Protein AF-A0A150LHE8-F1 (afdb_monomer_lite)

pLDDT: mean 92.76, std 10.4, range [48.22, 98.31]

Foldseek 3Di:
DPPVVCVVVPNPDDADDDDPFAWDPPQPAADPVSHTDTDHRVVCCVCLVVQNQWDQDPNDTAGPVRVVVPDDPPD

Structure (mmCIF, N/CA/C/O backbone):
data_AF-A0A150LHE8-F1
#
_entry.id   AF-A0A150LHE8-F1
#
loop_
_atom_site.group_PDB
_atom_site.id
_atom_site.type_symbol
_atom_site.label_atom_id
_atom_site.label_alt_id
_atom_site.label_comp_id
_atom_site.label_asym_id
_atom_site.label_entity_id
_atom_site.label_seq_id
_atom_site.pdbx_PDB_ins_code
_atom_site.Cartn_x
_atom_site.Cartn_y
_atom_site.Cartn_z
_atom_site.occupancy
_atom_site.B_iso_or_equiv
_atom_site.auth_seq_id
_atom_site.auth_comp_id
_atom_site.auth_asym_id
_atom_site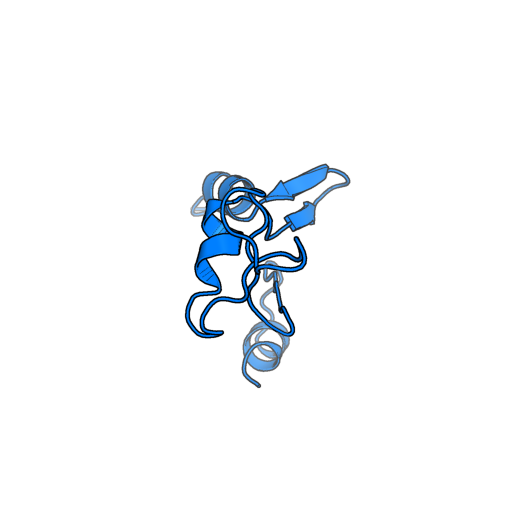.auth_atom_id
_atom_site.pdbx_PDB_model_num
ATOM 1 N N . MET A 1 1 ? -10.883 -13.182 -0.347 1.00 48.22 1 MET A N 1
ATOM 2 C CA . MET A 1 1 ? -10.939 -14.454 0.413 1.00 48.22 1 MET A CA 1
ATOM 3 C C . MET A 1 1 ? -10.159 -14.257 1.722 1.00 48.22 1 MET A C 1
ATOM 5 O O . MET A 1 1 ? -9.052 -13.751 1.648 1.00 48.22 1 MET A O 1
ATOM 9 N N . ASN A 1 2 ? -10.751 -14.569 2.887 1.00 54.75 2 ASN A N 1
ATOM 10 C CA . ASN A 1 2 ? -10.234 -14.500 4.282 1.00 54.75 2 ASN A CA 1
ATOM 11 C C . ASN A 1 2 ? -10.456 -13.248 5.162 1.00 54.75 2 ASN A C 1
ATOM 13 O O . ASN A 1 2 ? -10.751 -13.445 6.337 1.00 54.75 2 ASN A O 1
ATOM 17 N N . GLN A 1 3 ? -10.395 -12.000 4.681 1.00 60.84 3 GLN A N 1
ATOM 18 C CA . GLN A 1 3 ? -10.565 -10.842 5.591 1.00 60.84 3 GLN A CA 1
ATOM 19 C C . GLN A 1 3 ? -12.006 -10.677 6.115 1.00 60.84 3 GLN A C 1
ATOM 21 O O . GLN A 1 3 ? -12.202 -10.287 7.265 1.00 60.84 3 GLN A O 1
ATOM 26 N N . HIS A 1 4 ? -13.006 -11.051 5.305 1.00 71.50 4 HIS A N 1
ATOM 27 C CA . HIS A 1 4 ? -14.419 -11.030 5.707 1.00 71.50 4 HIS A CA 1
ATOM 28 C C . HIS A 1 4 ? -14.646 -11.800 7.011 1.00 71.50 4 HIS A C 1
ATOM 30 O O . HIS A 1 4 ? -15.342 -11.304 7.881 1.00 71.50 4 HIS A O 1
ATOM 36 N N . ARG A 1 5 ? -13.939 -12.919 7.219 1.00 88.75 5 ARG A N 1
ATOM 37 C CA . ARG A 1 5 ? -14.090 -13.750 8.421 1.00 88.75 5 ARG A CA 1
ATOM 38 C C . ARG A 1 5 ? -13.707 -13.029 9.714 1.00 88.75 5 ARG A C 1
ATOM 40 O O . ARG A 1 5 ? -14.346 -13.248 10.733 1.00 88.75 5 ARG A O 1
ATOM 47 N N . LEU A 1 6 ? -12.658 -12.200 9.698 1.00 88.31 6 LEU A N 1
ATOM 48 C CA . LEU A 1 6 ? -12.233 -11.452 10.891 1.00 88.31 6 LEU A CA 1
ATOM 49 C C . LEU A 1 6 ? -13.247 -10.360 11.236 1.00 88.31 6 LEU A C 1
ATOM 51 O O . LEU A 1 6 ? -13.595 -10.183 12.400 1.00 88.31 6 LEU A O 1
ATOM 55 N N . ILE A 1 7 ? -13.740 -9.662 10.213 1.00 87.38 7 ILE A N 1
ATOM 56 C CA . ILE A 1 7 ? -14.746 -8.609 10.368 1.00 87.38 7 ILE A CA 1
ATOM 57 C C . ILE A 1 7 ? -16.082 -9.219 10.825 1.00 87.38 7 ILE A C 1
ATOM 59 O O . ILE A 1 7 ? -16.675 -8.737 11.785 1.00 87.38 7 ILE A O 1
ATOM 63 N N . GLU A 1 8 ? -16.513 -10.323 10.207 1.00 90.44 8 GLU A N 1
ATOM 64 C CA . GLU A 1 8 ? -17.700 -11.105 10.589 1.00 90.44 8 GLU A CA 1
ATOM 65 C C . GLU A 1 8 ? -17.608 -11.636 12.024 1.00 90.44 8 GLU A C 1
ATOM 67 O O . GLU A 1 8 ? -18.606 -11.661 12.739 1.00 90.44 8 GLU A O 1
ATOM 72 N N . ALA A 1 9 ? -16.408 -12.006 12.480 1.00 92.88 9 ALA A N 1
ATOM 73 C CA . ALA A 1 9 ? -16.155 -12.407 13.862 1.00 92.88 9 ALA A CA 1
ATOM 74 C C . ALA A 1 9 ? -16.133 -11.226 14.859 1.00 92.88 9 ALA A C 1
ATOM 76 O O . ALA A 1 9 ? -15.906 -11.435 16.050 1.00 92.88 9 ALA A O 1
ATOM 77 N N . GLY A 1 10 ? -16.364 -9.990 14.403 1.00 91.44 10 GLY A N 1
ATOM 78 C CA . GLY A 1 10 ? -16.465 -8.798 15.246 1.00 91.44 10 GLY A CA 1
ATOM 79 C C . GLY A 1 10 ? -15.147 -8.057 15.486 1.00 91.44 10 GLY A C 1
ATOM 80 O O . GLY A 1 10 ? -15.097 -7.181 16.355 1.00 91.44 10 GLY A O 1
ATOM 81 N N . ALA A 1 11 ? -14.079 -8.367 14.743 1.00 91.00 11 ALA A N 1
ATOM 82 C CA . ALA A 1 11 ? -12.822 -7.634 14.855 1.00 91.00 11 ALA A CA 1
ATOM 83 C C . ALA A 1 11 ? -12.985 -6.197 14.332 1.00 91.00 11 ALA A C 1
ATOM 85 O O . ALA A 1 11 ? -13.298 -5.973 13.165 1.00 91.00 11 ALA A O 1
ATOM 86 N N . LYS A 1 12 ? -12.754 -5.213 15.208 1.00 88.75 12 LYS A N 1
ATOM 87 C CA . LYS A 1 12 ? -12.942 -3.781 14.902 1.00 88.75 12 LYS A CA 1
ATOM 88 C C . LYS A 1 12 ? -11.673 -3.071 14.429 1.00 88.75 12 LYS A C 1
ATOM 90 O O . LYS A 1 12 ? -11.765 -2.009 13.828 1.00 88.75 12 LYS A O 1
ATOM 95 N N . ASN A 1 13 ? -10.504 -3.636 14.723 1.00 91.44 13 ASN A N 1
ATOM 96 C CA . ASN A 1 13 ? -9.199 -3.057 14.409 1.00 91.44 13 ASN A CA 1
ATOM 97 C C . ASN A 1 13 ? -8.485 -3.941 13.378 1.00 91.44 13 ASN A C 1
ATOM 99 O O . ASN A 1 13 ? -7.605 -4.728 13.719 1.00 91.44 13 ASN A O 1
ATOM 103 N N . VAL A 1 14 ? -8.953 -3.877 12.131 1.00 92.56 14 VAL A N 1
ATOM 104 C CA . VAL A 1 14 ? -8.416 -4.646 11.002 1.00 92.56 14 VAL A CA 1
ATOM 105 C C . VAL A 1 14 ? -8.231 -3.698 9.825 1.00 92.56 14 VAL A C 1
ATOM 107 O O . VAL A 1 14 ? -9.172 -3.019 9.422 1.00 92.56 14 VAL A O 1
ATOM 110 N N . HIS A 1 15 ? -7.036 -3.698 9.242 1.00 93.50 15 HIS A N 1
ATOM 111 C CA . HIS A 1 15 ? -6.691 -2.907 8.063 1.00 93.50 15 HIS A CA 1
ATOM 112 C C . HIS A 1 15 ? -6.129 -3.829 6.973 1.00 93.50 15 HIS A C 1
ATOM 114 O O . HIS A 1 15 ? -5.462 -4.815 7.288 1.00 93.50 15 HIS A O 1
ATOM 120 N N . LEU A 1 16 ? -6.418 -3.536 5.701 1.00 93.62 16 LEU A N 1
ATOM 121 C CA . LEU A 1 16 ? -5.912 -4.284 4.545 1.00 93.62 16 LEU A CA 1
ATOM 122 C C . LEU A 1 16 ? -5.294 -3.322 3.537 1.00 93.62 16 LEU A C 1
ATOM 124 O O . LEU A 1 16 ? -5.935 -2.357 3.130 1.00 93.62 16 LEU A O 1
ATOM 128 N N . SER A 1 17 ? -4.093 -3.663 3.085 1.00 94.94 17 SER A N 1
ATOM 129 C CA . SER A 1 17 ? -3.494 -3.130 1.867 1.00 94.94 17 SER A CA 1
ATOM 130 C C . SER A 1 17 ? -3.460 -4.252 0.834 1.00 94.94 17 SER A C 1
ATOM 132 O O . SER A 1 17 ? -2.930 -5.330 1.103 1.00 94.94 17 SER A O 1
ATOM 134 N N . LEU A 1 18 ? -4.078 -4.012 -0.320 1.00 94.44 18 LEU A N 1
ATOM 135 C CA . LEU A 1 18 ? -4.116 -4.931 -1.450 1.00 94.44 18 LEU A CA 1
ATOM 136 C C . LEU A 1 18 ? -3.629 -4.174 -2.681 1.00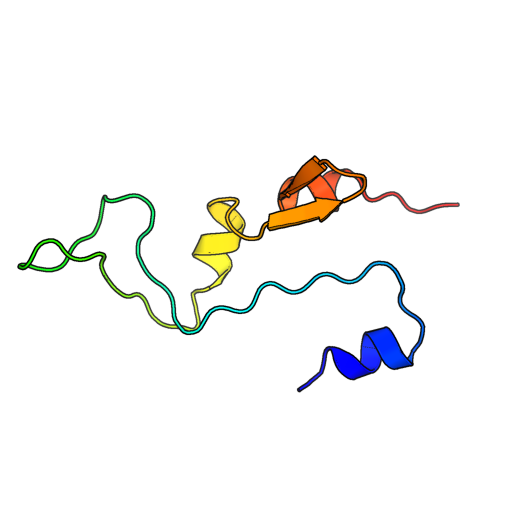 94.44 18 LEU A C 1
ATOM 138 O O . LEU A 1 18 ? -4.075 -3.057 -2.928 1.00 94.44 18 LEU A O 1
ATOM 142 N N . PHE A 1 19 ? -2.724 -4.797 -3.420 1.00 95.19 19 PHE A N 1
ATOM 143 C CA . PHE A 1 19 ? -2.092 -4.235 -4.605 1.00 95.19 19 PHE A CA 1
ATOM 144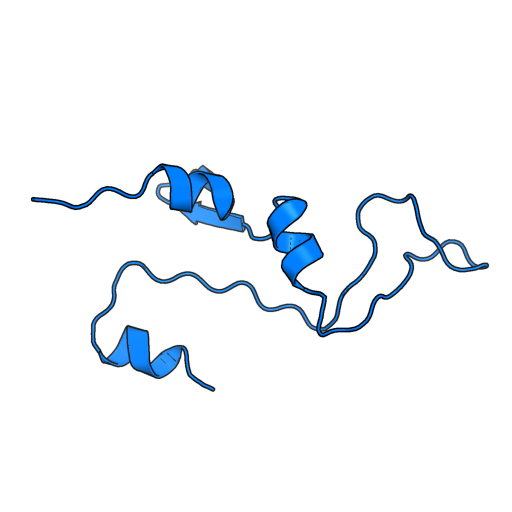 C C . PHE A 1 19 ? -2.291 -5.209 -5.764 1.00 95.19 19 PHE A C 1
ATOM 146 O O . PHE A 1 19 ? -2.318 -6.423 -5.535 1.00 95.19 19 PHE A O 1
ATOM 153 N N . ASP A 1 20 ? -2.425 -4.684 -6.979 1.00 96.50 20 ASP A N 1
ATOM 154 C CA . ASP A 1 20 ? -2.604 -5.504 -8.182 1.00 96.50 20 ASP A CA 1
ATOM 155 C C . ASP A 1 20 ? -1.317 -6.277 -8.523 1.00 96.50 20 ASP A C 1
ATOM 157 O O . ASP A 1 20 ? -1.362 -7.454 -8.885 1.00 96.50 20 ASP A O 1
ATOM 161 N N . ASP A 1 21 ? -0.163 -5.636 -8.338 1.00 97.00 21 ASP A N 1
ATOM 162 C CA . ASP A 1 21 ? 1.179 -6.186 -8.513 1.00 97.00 21 ASP A CA 1
ATOM 163 C C . ASP A 1 21 ? 2.232 -5.403 -7.689 1.00 97.00 21 ASP A C 1
ATOM 165 O O . ASP A 1 21 ? 1.906 -4.531 -6.875 1.00 97.00 21 ASP A O 1
ATOM 169 N N . VAL A 1 22 ? 3.513 -5.777 -7.819 1.00 98.19 22 VAL A N 1
ATOM 170 C CA . VAL A 1 22 ? 4.617 -5.237 -7.007 1.00 98.19 22 VAL A CA 1
ATOM 171 C C . VAL A 1 22 ? 5.638 -4.543 -7.907 1.00 98.19 22 VAL A C 1
ATOM 173 O O . VAL A 1 22 ? 6.239 -5.196 -8.753 1.00 98.19 22 VAL A O 1
ATOM 176 N N . HIS A 1 23 ? 5.866 -3.247 -7.705 1.00 98.25 23 HIS A N 1
ATOM 177 C CA . HIS A 1 23 ? 6.774 -2.406 -8.491 1.00 98.25 23 HIS A CA 1
ATOM 178 C C . HIS A 1 23 ? 7.815 -1.724 -7.610 1.00 98.25 23 HIS A C 1
ATOM 180 O O . HIS A 1 23 ? 7.615 -1.531 -6.412 1.00 98.25 23 HIS A O 1
ATOM 186 N N . ASP A 1 24 ? 8.931 -1.331 -8.216 1.00 97.94 24 ASP A N 1
ATOM 187 C CA . ASP A 1 24 ? 9.894 -0.446 -7.576 1.00 97.94 24 ASP A CA 1
ATOM 188 C C . ASP A 1 24 ? 9.319 0.954 -7.373 1.00 97.94 24 ASP A C 1
ATOM 190 O O . ASP A 1 24 ? 8.957 1.659 -8.307 1.00 97.94 24 ASP A O 1
ATOM 194 N N . THR A 1 25 ? 9.281 1.388 -6.125 1.00 97.19 25 THR A N 1
ATOM 195 C CA . THR A 1 25 ? 8.808 2.724 -5.743 1.00 97.19 25 THR A CA 1
ATOM 196 C C . THR A 1 25 ? 9.946 3.632 -5.296 1.00 97.19 25 THR A C 1
ATOM 198 O O . THR A 1 25 ? 9.757 4.831 -5.102 1.00 97.19 25 THR A O 1
ATOM 201 N N . THR A 1 26 ? 11.155 3.076 -5.180 1.00 95.75 26 THR A N 1
ATOM 202 C CA . THR A 1 26 ? 12.366 3.807 -4.794 1.00 95.75 26 THR A CA 1
ATOM 203 C C . THR A 1 26 ? 12.941 4.621 -5.955 1.00 95.75 26 THR A C 1
ATOM 205 O O . THR A 1 26 ? 13.655 5.600 -5.742 1.00 95.75 26 THR A O 1
ATOM 208 N N . GLY A 1 27 ? 12.634 4.218 -7.191 1.00 96.06 27 GLY A N 1
ATOM 209 C CA . GLY A 1 27 ? 13.198 4.775 -8.412 1.00 96.06 27 GLY A CA 1
ATOM 210 C C . GLY A 1 27 ? 14.602 4.253 -8.731 1.00 96.06 27 GLY A C 1
ATOM 211 O O . GLY A 1 27 ? 15.229 4.778 -9.653 1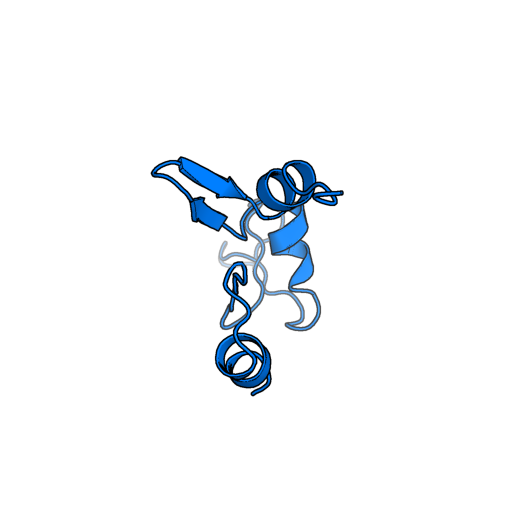.00 96.06 27 GLY A O 1
ATOM 212 N N . LEU A 1 28 ? 15.105 3.255 -7.996 1.00 96.75 28 LEU A N 1
ATOM 213 C CA . LEU A 1 28 ? 16.436 2.674 -8.198 1.00 96.75 28 LEU A CA 1
ATOM 214 C C . LEU A 1 28 ? 16.452 1.641 -9.325 1.00 96.75 28 LEU A C 1
ATOM 216 O O . LEU A 1 28 ? 17.440 1.554 -10.055 1.00 96.75 28 LEU A O 1
ATOM 220 N N . TYR A 1 29 ? 15.365 0.884 -9.486 1.00 97.44 29 TYR A N 1
ATOM 221 C CA . TYR A 1 29 ? 15.278 -0.188 -10.473 1.00 97.44 29 TYR A CA 1
ATOM 222 C C . TYR A 1 29 ? 14.226 0.146 -11.519 1.00 97.44 29 TYR A C 1
ATOM 224 O O . TYR A 1 29 ? 13.051 0.351 -11.216 1.00 97.44 29 TYR A O 1
ATOM 232 N N . LYS A 1 30 ? 14.669 0.217 -12.774 1.00 98.12 30 LYS A N 1
ATOM 233 C CA . LYS A 1 30 ? 13.844 0.611 -13.913 1.00 98.12 30 LYS A CA 1
ATOM 234 C C . LYS A 1 30 ? 14.088 -0.316 -15.090 1.00 98.12 30 LYS A C 1
ATOM 236 O O . LYS A 1 30 ? 15.187 -0.845 -15.258 1.00 98.12 30 LYS A O 1
ATOM 241 N N . ASN A 1 31 ? 13.068 -0.467 -15.919 1.00 97.69 31 ASN A N 1
ATOM 242 C CA . ASN A 1 31 ? 13.191 -1.091 -17.227 1.00 97.69 31 ASN A CA 1
ATOM 243 C C . ASN A 1 31 ? 13.972 -0.175 -18.186 1.00 97.69 31 ASN A C 1
ATOM 245 O O . ASN A 1 31 ? 14.245 0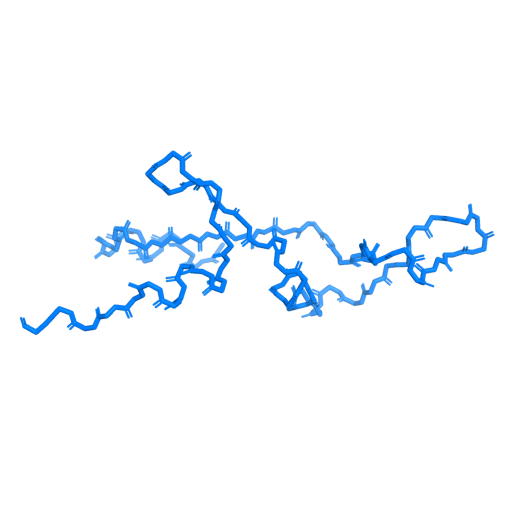.991 -17.891 1.00 97.69 31 ASN A O 1
ATOM 249 N N . ALA A 1 32 ? 14.312 -0.693 -19.368 1.00 97.56 32 ALA A N 1
ATOM 250 C CA . ALA A 1 32 ? 15.048 0.063 -20.386 1.00 97.56 32 ALA A CA 1
ATOM 251 C C . ALA A 1 32 ? 14.301 1.319 -20.881 1.00 97.56 32 ALA A C 1
ATOM 253 O O . ALA A 1 32 ? 14.935 2.277 -21.315 1.00 97.56 32 ALA A O 1
ATOM 254 N N . ASP A 1 33 ? 12.970 1.326 -20.797 1.00 96.94 33 ASP A N 1
ATOM 255 C CA . ASP A 1 33 ? 12.108 2.461 -21.146 1.00 96.94 33 ASP A CA 1
ATOM 256 C C . ASP A 1 33 ? 11.931 3.479 -20.000 1.00 96.94 33 ASP A C 1
ATOM 258 O O . ASP A 1 33 ? 11.236 4.482 -20.155 1.00 96.94 33 ASP A O 1
ATOM 262 N N . GLY A 1 34 ? 12.570 3.243 -18.850 1.00 97.31 34 GLY A N 1
ATOM 263 C CA . GLY A 1 34 ? 12.510 4.110 -17.678 1.00 97.31 34 GLY A CA 1
ATOM 264 C C . GLY A 1 34 ? 11.302 3.889 -16.766 1.00 97.31 34 GLY A C 1
ATOM 265 O O . GLY A 1 34 ? 11.215 4.565 -15.737 1.00 97.31 34 GLY A O 1
ATOM 266 N N . THR A 1 35 ? 10.399 2.956 -17.086 1.00 97.94 35 THR A N 1
ATOM 267 C CA . THR A 1 35 ? 9.306 2.567 -16.181 1.00 97.94 35 THR A CA 1
ATOM 268 C C . THR A 1 35 ? 9.843 1.809 -14.959 1.00 97.94 35 THR A C 1
ATOM 270 O O . THR A 1 35 ? 10.900 1.175 -15.056 1.00 97.94 35 THR A O 1
ATOM 273 N N . PRO A 1 36 ? 9.167 1.868 -13.796 1.00 98.12 36 PRO A N 1
ATOM 274 C CA . PRO A 1 36 ? 9.550 1.080 -12.629 1.00 98.12 36 PRO A CA 1
ATOM 275 C C . PRO A 1 36 ? 9.663 -0.414 -12.928 1.00 98.12 36 PRO A C 1
ATOM 277 O O . PRO A 1 36 ? 8.857 -0.976 -13.668 1.00 98.12 36 PRO A O 1
ATOM 280 N N . TYR A 1 37 ? 10.666 -1.066 -12.344 1.00 98.19 37 TYR A N 1
ATOM 281 C CA . TYR A 1 37 ? 10.805 -2.513 -12.462 1.00 98.19 37 TYR A CA 1
ATOM 282 C C . TYR A 1 37 ? 9.694 -3.234 -11.684 1.00 98.19 37 TYR A C 1
ATOM 284 O O . TYR A 1 37 ? 9.462 -2.929 -10.513 1.00 98.19 37 TYR A O 1
ATOM 292 N N . GLN A 1 38 ? 9.050 -4.220 -12.312 1.00 98.19 38 GLN A N 1
ATOM 293 C CA . GLN A 1 38 ? 8.053 -5.072 -11.667 1.00 98.19 38 GLN A CA 1
ATOM 294 C C . GLN A 1 38 ? 8.724 -6.284 -11.008 1.00 98.19 38 GLN A C 1
ATOM 296 O O . GLN A 1 38 ? 9.393 -7.083 -11.664 1.00 98.19 38 GLN A O 1
ATOM 301 N N . TYR A 1 39 ? 8.504 -6.449 -9.708 1.00 97.88 39 TYR A N 1
ATOM 302 C CA . TYR A 1 39 ? 8.948 -7.594 -8.923 1.00 97.88 39 TYR A CA 1
ATOM 303 C C . TYR A 1 39 ? 7.941 -8.752 -8.969 1.00 97.88 39 TYR A C 1
ATOM 305 O O . TYR A 1 39 ? 6.813 -8.634 -9.447 1.00 97.88 39 TYR A O 1
ATOM 313 N N . ASN A 1 40 ? 8.332 -9.901 -8.409 1.00 97.88 40 ASN A N 1
ATOM 314 C CA . ASN A 1 40 ? 7.394 -10.998 -8.194 1.00 97.88 40 ASN A CA 1
ATOM 315 C C . ASN A 1 40 ? 6.274 -10.566 -7.229 1.00 97.88 40 ASN A C 1
ATOM 317 O O . ASN A 1 40 ? 6.556 -10.031 -6.158 1.00 97.88 40 ASN A O 1
ATOM 321 N N . GLY A 1 41 ? 5.015 -10.876 -7.561 1.00 96.50 41 GLY A N 1
ATOM 322 C CA . GLY A 1 41 ? 3.851 -10.521 -6.737 1.00 96.50 41 GLY A CA 1
ATOM 323 C C . GLY A 1 41 ? 3.889 -11.065 -5.301 1.00 96.50 41 GLY A C 1
ATOM 324 O O . GLY A 1 41 ? 3.290 -10.481 -4.402 1.00 96.50 41 GLY A O 1
ATOM 325 N N . HIS A 1 42 ? 4.633 -12.150 -5.052 1.00 96.88 42 HIS A N 1
ATOM 326 C CA . HIS A 1 42 ? 4.861 -12.671 -3.705 1.00 96.88 42 HIS A CA 1
ATOM 327 C C . HIS A 1 42 ? 5.593 -11.666 -2.802 1.00 96.88 42 HIS A C 1
ATOM 329 O O . HIS A 1 42 ? 5.384 -11.685 -1.595 1.00 96.88 42 HIS A O 1
ATOM 335 N N . TRP A 1 43 ? 6.408 -10.769 -3.365 1.00 97.44 43 TRP A N 1
ATOM 336 C CA . TRP A 1 43 ? 7.293 -9.856 -2.633 1.00 97.44 43 TRP A CA 1
ATOM 337 C C . TRP A 1 43 ? 6.603 -8.559 -2.190 1.00 97.44 43 TRP A C 1
ATOM 339 O O . TRP A 1 43 ? 7.244 -7.524 -2.023 1.00 97.44 43 TRP A O 1
ATOM 349 N N . SER A 1 44 ? 5.292 -8.598 -1.952 1.00 96.88 44 SER A N 1
ATOM 350 C CA . SER A 1 44 ? 4.499 -7.434 -1.530 1.00 96.88 44 SER A CA 1
ATOM 351 C C . SER A 1 44 ? 4.906 -6.859 -0.166 1.00 96.88 44 SER A C 1
ATOM 353 O O . SER A 1 44 ? 4.555 -5.726 0.158 1.00 96.88 44 SER A O 1
ATOM 355 N N . TRP A 1 45 ? 5.714 -7.584 0.618 1.00 96.75 45 TRP A N 1
ATOM 356 C CA . TRP A 1 45 ? 6.348 -7.048 1.828 1.00 96.75 45 TRP A CA 1
ATOM 357 C C . TRP A 1 45 ? 7.284 -5.864 1.548 1.00 96.75 45 TRP A C 1
ATOM 359 O O . TRP A 1 45 ? 7.586 -5.113 2.470 1.00 96.75 45 TRP A O 1
ATOM 369 N N . ILE A 1 46 ? 7.721 -5.654 0.302 1.00 97.62 46 ILE A N 1
ATOM 370 C CA . ILE A 1 46 ? 8.478 -4.458 -0.091 1.00 97.62 46 ILE A CA 1
ATOM 371 C C . ILE A 1 46 ? 7.704 -3.189 0.298 1.00 97.62 46 ILE A C 1
ATOM 373 O O . ILE A 1 46 ? 8.248 -2.325 0.981 1.00 97.62 46 ILE A O 1
ATOM 377 N N . TYR A 1 47 ? 6.405 -3.127 -0.004 1.00 97.88 47 TYR A N 1
ATOM 378 C CA . TYR A 1 47 ? 5.549 -1.988 0.347 1.00 97.88 47 TYR A CA 1
ATOM 379 C C . TYR A 1 47 ? 5.372 -1.808 1.862 1.00 97.88 47 TYR A C 1
ATOM 381 O O . TYR A 1 47 ? 5.228 -0.687 2.352 1.00 97.88 47 TYR A O 1
ATOM 389 N N . VAL A 1 48 ? 5.439 -2.899 2.634 1.00 96.44 48 VAL A N 1
ATOM 390 C CA . VAL A 1 48 ? 5.435 -2.841 4.105 1.00 96.44 48 VAL A CA 1
ATOM 391 C C . VAL A 1 48 ? 6.690 -2.126 4.608 1.00 96.44 48 VAL A C 1
ATOM 393 O O . VAL A 1 48 ? 6.583 -1.208 5.420 1.00 96.44 48 VAL A O 1
ATOM 396 N N . TYR A 1 49 ? 7.869 -2.506 4.110 1.00 96.56 49 TYR A N 1
ATOM 397 C CA . TYR A 1 49 ? 9.138 -1.907 4.536 1.00 96.56 49 TYR A CA 1
ATOM 398 C C . TYR A 1 49 ? 9.370 -0.500 3.982 1.00 96.56 49 TYR A C 1
ATOM 400 O O . TYR A 1 49 ? 10.033 0.303 4.637 1.00 96.56 49 TYR A O 1
ATOM 408 N N . ASN A 1 50 ? 8.760 -0.167 2.847 1.00 97.19 50 ASN A N 1
ATOM 409 C CA . ASN A 1 50 ? 8.787 1.182 2.288 1.00 97.19 50 ASN A CA 1
ATOM 410 C C . ASN A 1 50 ? 7.764 2.136 2.932 1.00 97.19 50 ASN A C 1
ATOM 412 O O . ASN A 1 50 ? 7.680 3.292 2.530 1.00 97.19 50 ASN A O 1
ATOM 416 N N . ASN A 1 51 ? 7.012 1.694 3.951 1.00 97.56 51 ASN A N 1
ATOM 417 C CA . ASN A 1 51 ? 5.954 2.477 4.607 1.00 97.56 51 ASN A CA 1
ATOM 418 C C . ASN A 1 51 ? 4.795 2.890 3.678 1.00 97.56 51 ASN A C 1
ATOM 420 O O . ASN A 1 51 ? 4.141 3.907 3.901 1.00 97.56 51 ASN A O 1
ATOM 424 N N . GLU A 1 52 ? 4.494 2.082 2.668 1.00 97.69 52 GLU A N 1
ATOM 425 C CA . GLU A 1 52 ? 3.459 2.381 1.670 1.00 97.69 52 GLU A CA 1
ATOM 426 C C . GLU A 1 52 ? 2.101 1.768 2.015 1.00 97.69 52 GLU A C 1
ATOM 428 O O . GLU A 1 52 ? 1.059 2.219 1.538 1.00 97.69 52 GLU A O 1
ATOM 433 N N . CYS A 1 53 ? 2.082 0.777 2.906 1.00 97.94 53 CYS A N 1
ATOM 434 C CA . CYS A 1 53 ? 0.851 0.283 3.510 1.00 97.94 53 CYS A CA 1
ATOM 435 C C . CYS A 1 53 ? 0.312 1.326 4.504 1.00 97.94 53 CYS A C 1
ATOM 437 O O . CYS A 1 53 ? 0.638 1.286 5.695 1.00 97.94 53 CYS A O 1
ATOM 439 N N . VAL A 1 54 ? -0.486 2.273 4.002 1.00 97.56 54 VAL A N 1
ATOM 440 C CA . VAL A 1 54 ? -1.049 3.391 4.772 1.00 97.56 54 VAL A CA 1
ATOM 441 C C . VAL A 1 54 ? -2.570 3.334 4.861 1.00 97.56 54 VAL A C 1
ATOM 443 O O . VAL A 1 54 ? -3.262 2.889 3.948 1.00 97.56 54 VAL A O 1
ATOM 446 N N . THR A 1 55 ? -3.102 3.840 5.968 1.00 96.50 55 THR A N 1
ATOM 447 C CA . THR A 1 55 ? -4.534 4.101 6.154 1.00 96.50 55 THR A CA 1
ATOM 448 C C . THR A 1 55 ? -4.721 5.374 6.977 1.00 96.50 55 THR A C 1
ATOM 450 O O . THR A 1 55 ? -3.810 5.820 7.675 1.00 96.50 55 THR A O 1
ATOM 453 N N . THR A 1 56 ? -5.907 5.973 6.935 1.00 96.75 56 THR A N 1
ATOM 454 C CA . THR A 1 56 ? -6.254 7.078 7.836 1.00 96.75 56 THR A CA 1
ATOM 455 C C . THR A 1 56 ? -6.825 6.524 9.139 1.00 96.75 56 THR A C 1
ATOM 457 O O . THR A 1 56 ? -7.819 5.802 9.124 1.00 96.75 56 THR A O 1
ATOM 460 N N . ILE A 1 57 ? -6.215 6.876 10.272 1.00 94.50 57 ILE A N 1
ATOM 461 C CA . ILE A 1 57 ? -6.676 6.519 11.621 1.00 94.50 57 ILE A CA 1
ATOM 462 C C . ILE A 1 57 ? -6.778 7.812 12.423 1.00 94.50 57 ILE A C 1
ATOM 464 O O . ILE A 1 57 ? -5.805 8.555 12.529 1.00 94.50 57 ILE A O 1
ATOM 468 N N . ASN A 1 58 ? -7.966 8.118 12.953 1.00 92.88 58 ASN A N 1
ATOM 469 C CA . ASN A 1 58 ? -8.235 9.352 13.708 1.00 92.88 58 ASN A CA 1
ATOM 470 C C . ASN A 1 58 ? -7.797 10.637 12.969 1.00 92.88 58 ASN A C 1
ATOM 472 O O . ASN A 1 58 ? -7.255 11.557 13.573 1.00 92.88 58 ASN A O 1
ATOM 476 N N . GLY A 1 59 ? -7.986 10.682 11.646 1.00 95.94 59 GLY A N 1
ATOM 477 C CA . GLY A 1 59 ? -7.598 11.825 10.808 1.00 95.94 59 GLY A CA 1
ATOM 478 C C . GLY A 1 59 ? -6.101 11.928 10.490 1.00 95.94 59 GLY A C 1
ATOM 479 O O . GLY A 1 59 ? -5.710 12.833 9.759 1.00 95.94 59 GLY A O 1
ATOM 480 N N . LYS A 1 60 ? -5.264 11.003 10.979 1.00 96.94 60 LYS A N 1
ATOM 481 C CA . LYS A 1 60 ? -3.830 10.936 10.670 1.00 96.94 60 LYS A CA 1
ATOM 482 C C . LYS A 1 60 ? -3.547 9.820 9.658 1.00 96.94 60 LYS A C 1
ATOM 484 O O . LYS A 1 60 ? -3.949 8.673 9.866 1.00 96.94 60 LYS A O 1
ATOM 489 N N . THR A 1 61 ? -2.805 10.131 8.593 1.00 98.00 61 THR A N 1
ATOM 490 C CA . THR A 1 61 ? -2.178 9.111 7.735 1.00 98.00 61 THR A CA 1
ATOM 491 C C . THR A 1 61 ? -1.187 8.311 8.567 1.00 98.00 61 THR A C 1
ATOM 493 O O . THR A 1 61 ? -0.245 8.876 9.117 1.00 98.00 61 THR A O 1
ATOM 496 N N . THR A 1 62 ? -1.445 7.015 8.692 1.00 98.00 62 THR A N 1
ATOM 497 C CA . THR A 1 62 ? -0.712 6.107 9.570 1.00 98.00 62 THR A CA 1
ATOM 498 C C . THR A 1 62 ? -0.192 4.936 8.748 1.00 98.00 62 THR A C 1
ATOM 500 O O . THR A 1 62 ? -0.968 4.299 8.030 1.00 98.00 62 THR A O 1
ATOM 503 N N . THR A 1 63 ? 1.105 4.652 8.842 1.00 98.31 63 THR A N 1
ATOM 504 C CA . THR A 1 63 ? 1.714 3.472 8.207 1.00 98.31 63 THR A CA 1
ATOM 505 C C . THR A 1 63 ? 1.444 2.217 9.037 1.00 98.31 63 THR A C 1
ATOM 507 O O . THR A 1 63 ? 1.165 2.292 10.236 1.00 98.31 63 THR A O 1
ATOM 510 N N . ILE A 1 64 ? 1.578 1.032 8.436 1.00 97.44 64 ILE A N 1
ATOM 511 C CA . ILE A 1 64 ? 1.500 -0.234 9.181 1.00 97.44 64 ILE A CA 1
ATOM 512 C C . ILE A 1 64 ? 2.496 -0.287 10.349 1.00 97.44 64 ILE A C 1
ATOM 514 O O . ILE A 1 64 ? 2.152 -0.791 11.416 1.00 97.44 64 ILE A O 1
ATOM 518 N N . MET A 1 65 ? 3.697 0.275 10.187 1.00 97.19 65 MET A N 1
ATOM 519 C CA . MET A 1 65 ? 4.712 0.301 11.243 1.00 97.19 65 MET A CA 1
ATOM 520 C C . MET A 1 65 ? 4.287 1.194 12.412 1.00 97.19 65 MET A C 1
ATOM 522 O O . MET A 1 65 ? 4.401 0.786 13.566 1.00 97.19 65 MET A O 1
ATOM 526 N N . GLU A 1 66 ? 3.743 2.381 12.129 1.00 97.62 66 GLU A N 1
ATOM 527 C CA . GLU A 1 66 ? 3.195 3.266 13.163 1.00 97.62 66 GLU A CA 1
ATOM 528 C C . GLU A 1 66 ? 1.995 2.630 13.878 1.00 97.62 66 GLU A C 1
ATOM 530 O O . GLU A 1 66 ? 1.892 2.708 15.103 1.00 97.62 66 GLU A O 1
ATOM 535 N N . TRP A 1 67 ? 1.103 1.966 13.134 1.00 96.94 67 TRP A N 1
ATOM 536 C CA . TRP A 1 67 ? -0.042 1.264 13.711 1.00 96.94 67 TRP A CA 1
ATOM 537 C C . TRP A 1 67 ? 0.403 0.122 14.629 1.00 96.94 67 TRP A C 1
ATOM 539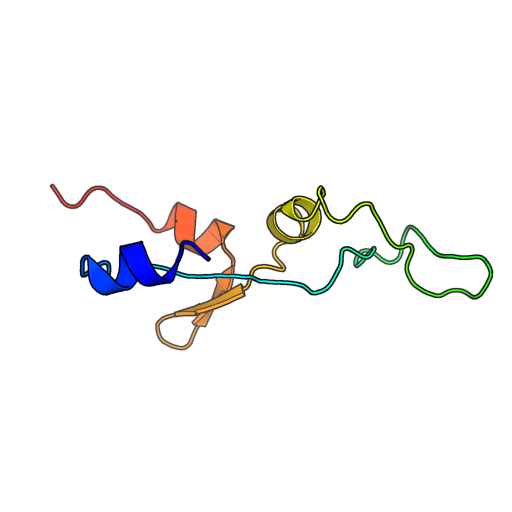 O O . TRP A 1 67 ? -0.088 0.037 15.753 1.00 96.94 67 TRP A O 1
ATOM 549 N N . LEU A 1 68 ? 1.359 -0.710 14.196 1.00 95.62 68 LEU A N 1
ATOM 550 C CA . LEU A 1 68 ? 1.927 -1.792 15.008 1.00 95.62 68 LEU A CA 1
ATOM 551 C C . LEU A 1 68 ? 2.580 -1.258 16.288 1.00 95.62 68 LEU A C 1
ATOM 553 O O . LEU A 1 68 ? 2.347 -1.805 17.363 1.00 95.62 68 LEU A O 1
ATOM 557 N N . ALA A 1 69 ? 3.348 -0.169 16.189 1.00 96.12 69 ALA A N 1
ATOM 558 C CA . ALA A 1 69 ? 4.007 0.458 17.335 1.00 96.12 69 ALA A CA 1
ATOM 559 C C . ALA A 1 69 ? 3.016 1.024 18.367 1.00 96.12 69 ALA A C 1
ATOM 561 O O . ALA A 1 69 ? 3.334 1.096 19.552 1.00 96.12 69 ALA A O 1
ATOM 562 N N . ALA A 1 70 ? 1.815 1.412 17.932 1.00 94.81 70 ALA A N 1
ATOM 563 C CA . ALA A 1 70 ? 0.760 1.911 18.809 1.00 94.81 70 ALA A CA 1
ATOM 564 C C . ALA A 1 70 ? -0.036 0.799 19.518 1.00 94.81 70 ALA A C 1
ATOM 566 O O . ALA A 1 70 ? -0.868 1.107 20.374 1.00 94.81 70 ALA A O 1
ATOM 567 N N . GLN A 1 71 ? 0.172 -0.478 19.176 1.00 93.56 71 GLN A N 1
ATOM 568 C CA . GLN A 1 71 ? -0.566 -1.572 19.802 1.00 93.56 71 GLN A CA 1
ATOM 569 C C . GLN A 1 71 ? -0.026 -1.866 21.203 1.00 93.56 71 GLN A C 1
ATOM 571 O O . GLN A 1 71 ? 1.172 -2.040 21.419 1.00 93.56 71 GLN A O 1
ATOM 576 N N . SER A 1 72 ? -0.938 -2.004 22.156 1.00 91.88 72 SER A N 1
ATOM 577 C CA . SER A 1 72 ? -0.645 -2.484 23.498 1.00 91.88 72 SER A CA 1
ATOM 578 C C . SER A 1 72 ? -1.678 -3.532 23.895 1.00 91.88 72 SER A C 1
ATOM 580 O O . SER A 1 72 ? -2.826 -3.521 23.445 1.00 91.88 72 SER A O 1
ATOM 582 N N . LEU A 1 73 ? -1.267 -4.477 24.738 1.00 87.62 73 LEU A N 1
ATOM 583 C CA . LEU A 1 73 ? -2.220 -5.344 25.417 1.00 87.62 73 LEU A CA 1
ATOM 584 C C . LEU A 1 73 ? -2.965 -4.474 26.431 1.00 87.62 73 LEU A C 1
ATOM 586 O O . LEU A 1 73 ? -2.390 -4.108 27.457 1.00 87.62 73 LEU A O 1
ATOM 590 N N . ASN A 1 74 ? -4.224 -4.143 26.147 1.00 69.00 74 ASN A N 1
ATOM 591 C CA . ASN A 1 74 ? -5.132 -3.668 27.187 1.00 69.00 74 ASN A CA 1
ATOM 592 C C . ASN A 1 74 ? -5.254 -4.803 28.215 1.00 69.00 74 ASN A C 1
ATOM 594 O O . ASN A 1 74 ? -5.830 -5.847 27.906 1.00 69.00 74 ASN A O 1
ATOM 598 N N . LYS A 1 75 ? -4.615 -4.630 29.375 1.00 53.91 75 LYS A N 1
ATOM 599 C CA . LYS A 1 75 ? -4.744 -5.527 30.527 1.00 53.91 75 LYS A CA 1
ATOM 600 C C . LYS A 1 75 ? -5.974 -5.165 31.341 1.00 53.91 75 LYS A C 1
ATOM 602 O O . LYS A 1 75 ? -6.236 -3.949 31.473 1.00 53.91 75 LYS A O 1
#

Sequence (75 aa):
MNQHRLIEAGAKNVHLSLFDDVHDTTGLYKNADGTPYQYNGHWSWIYVYNNECVTTINGKTTTIMEWLAAQSLNK

Radius of gyration: 15.77 Å; chains: 1; bounding box: 34×26×52 Å

Organism: NCBI:txid81408

Secondary structure (DSSP, 8-state):
--HHHHHHTT--S------SSEE--SSS-B-TTSPBPEEPGGGTHHHHHTT--EEEETTEEEEHHHHHHT-----